Protein AF-A0A378B0C1-F1 (afdb_monomer_lite)

pLDDT: mean 80.93, std 10.0, range [40.75, 91.5]

Secondary structure (DSSP, 8-state):
----------TTEEEEEBPTTEEE-TTSEEEE-TTS-EEE-BS-TT-EEEEEESS-EEETTS-TTSSEEEEE-SS----EEPTTSPPPGGGTTS--EEEETTEEESS-TTTTSPB-S-S-----

Foldseek 3Di:
DDDDDDDDDDLQKDWFWAAALAWAAAFWWWWAAPVRHTHGFALALRTHTDAGFRHTDDRNVHHTRPIITIGGDDDADDAAEDPVAGDDPVCFQHWWFDHGRRYIGRDSVVSSTYINPHSGDDYD

Structure (mmCIF, N/CA/C/O backbone):
data_AF-A0A378B0C1-F1
#
_entry.id   AF-A0A378B0C1-F1
#
loop_
_atom_site.group_PDB
_atom_site.id
_atom_site.type_symbol
_atom_site.label_atom_id
_atom_site.label_alt_id
_atom_site.label_comp_id
_atom_site.label_asym_id
_atom_site.label_entity_id
_atom_site.label_seq_id
_atom_site.pdbx_PDB_ins_code
_atom_site.Cartn_x
_atom_site.Cartn_y
_atom_site.Cartn_z
_atom_site.occupancy
_atom_site.B_iso_or_equiv
_atom_site.auth_seq_id
_atom_site.auth_comp_id
_atom_site.auth_asym_id
_atom_site.auth_atom_id
_atom_site.pdbx_PDB_model_num
ATOM 1 N N . MET A 1 1 ? -0.560 -40.071 -11.393 1.00 58.81 1 MET A N 1
ATOM 2 C CA . MET A 1 1 ? -0.330 -38.850 -10.592 1.00 58.81 1 MET A CA 1
ATOM 3 C C . MET A 1 1 ? 1.131 -38.885 -10.201 1.00 58.81 1 MET A C 1
ATOM 5 O O . MET A 1 1 ? 1.524 -39.848 -9.561 1.00 58.81 1 MET A O 1
ATOM 9 N N . SER A 1 2 ? 1.933 -37.945 -10.690 1.00 72.25 2 SER A N 1
ATOM 10 C CA . SER A 1 2 ? 3.372 -37.901 -10.404 1.00 72.25 2 SER A CA 1
ATOM 11 C C . SER A 1 2 ? 3.623 -36.859 -9.325 1.00 72.25 2 SER A C 1
ATOM 13 O O . SER A 1 2 ? 2.992 -35.798 -9.359 1.00 72.25 2 SER A O 1
ATOM 15 N N . ASP A 1 3 ? 4.513 -37.154 -8.379 1.00 73.50 3 ASP A N 1
ATOM 16 C CA . ASP A 1 3 ? 4.859 -36.217 -7.314 1.00 73.50 3 ASP A CA 1
ATOM 17 C C . ASP A 1 3 ? 5.365 -34.894 -7.894 1.00 73.50 3 ASP A C 1
ATOM 19 O O . ASP A 1 3 ? 6.296 -34.844 -8.700 1.00 73.50 3 ASP A O 1
ATOM 23 N N . ARG A 1 4 ? 4.724 -33.801 -7.476 1.00 81.31 4 ARG A N 1
ATOM 24 C CA . ARG A 1 4 ? 5.117 -32.438 -7.823 1.00 81.31 4 ARG A CA 1
ATOM 25 C C . ARG A 1 4 ? 5.762 -31.807 -6.601 1.00 81.31 4 ARG A C 1
ATOM 27 O O . ARG A 1 4 ? 5.067 -31.394 -5.673 1.00 81.31 4 ARG A O 1
ATOM 34 N N . ASN A 1 5 ? 7.082 -31.652 -6.637 1.00 79.81 5 ASN A N 1
ATOM 35 C CA . ASN A 1 5 ? 7.771 -30.810 -5.669 1.00 79.81 5 ASN A CA 1
ATOM 36 C C . ASN A 1 5 ? 7.285 -29.360 -5.838 1.00 79.81 5 ASN A C 1
ATOM 38 O O . ASN A 1 5 ? 7.505 -28.739 -6.880 1.00 79.81 5 ASN A O 1
ATOM 42 N N . THR A 1 6 ? 6.566 -28.840 -4.843 1.00 80.69 6 THR A N 1
ATOM 43 C CA . THR A 1 6 ? 6.062 -27.464 -4.860 1.00 80.69 6 THR A CA 1
ATOM 44 C C . THR A 1 6 ? 7.057 -26.577 -4.115 1.00 80.69 6 THR A C 1
ATOM 46 O O . THR A 1 6 ? 7.174 -26.699 -2.895 1.00 80.69 6 THR A O 1
ATOM 49 N N . PRO A 1 7 ? 7.788 -25.689 -4.815 1.00 81.19 7 PRO A N 1
ATOM 50 C CA . PRO A 1 7 ? 8.784 -24.844 -4.176 1.00 81.19 7 PRO A CA 1
ATOM 51 C C . PRO A 1 7 ? 8.107 -23.855 -3.227 1.00 81.19 7 PRO A C 1
ATOM 53 O O . PRO A 1 7 ? 7.093 -23.239 -3.564 1.00 81.19 7 PRO A O 1
ATOM 56 N N . TRP A 1 8 ? 8.695 -23.676 -2.049 1.00 77.69 8 TRP A N 1
ATOM 57 C CA . TRP A 1 8 ? 8.254 -22.708 -1.051 1.00 77.69 8 TRP A CA 1
ATOM 58 C C . TRP A 1 8 ? 9.299 -21.598 -0.894 1.00 77.69 8 TRP A C 1
ATOM 60 O O . TRP A 1 8 ? 10.487 -21.791 -1.142 1.00 77.69 8 TRP A O 1
ATOM 70 N N . ARG A 1 9 ? 8.846 -20.404 -0.510 1.00 75.50 9 ARG A N 1
ATOM 71 C CA . ARG A 1 9 ? 9.696 -19.262 -0.152 1.00 75.50 9 ARG A CA 1
ATOM 72 C C . ARG A 1 9 ? 9.143 -18.622 1.111 1.00 75.50 9 ARG A C 1
ATOM 74 O O . ARG A 1 9 ? 7.929 -18.623 1.319 1.00 75.50 9 ARG A O 1
ATOM 81 N N . ASN A 1 10 ? 10.025 -18.047 1.925 1.00 74.12 10 ASN A N 1
ATOM 82 C CA . ASN A 1 10 ? 9.602 -17.237 3.061 1.00 74.12 10 ASN A CA 1
ATOM 83 C C . ASN A 1 10 ? 8.844 -16.011 2.534 1.00 74.12 10 ASN A C 1
ATOM 85 O O . ASN A 1 10 ? 9.433 -15.109 1.951 1.00 74.12 10 ASN A O 1
ATOM 89 N N . GLY A 1 11 ? 7.524 -15.991 2.722 1.00 76.62 11 GLY A N 1
ATOM 90 C CA . GLY A 1 11 ? 6.636 -14.929 2.236 1.00 76.62 11 GLY A CA 1
ATOM 91 C C . GLY A 1 11 ? 6.674 -13.642 3.062 1.00 76.62 11 GLY A C 1
ATOM 92 O O . GLY A 1 11 ? 5.737 -12.849 2.968 1.00 76.62 11 GLY A O 1
ATOM 93 N N . GLU A 1 12 ? 7.700 -13.458 3.900 1.00 82.69 12 GLU A N 1
ATOM 94 C CA . GLU A 1 12 ? 7.863 -12.250 4.711 1.00 82.69 12 GLU A CA 1
ATOM 95 C C . GLU A 1 12 ? 8.200 -11.046 3.835 1.00 82.69 12 GLU A C 1
ATOM 97 O O . GLU A 1 12 ? 7.620 -9.991 4.052 1.00 82.69 12 GLU A O 1
ATOM 102 N N . LEU A 1 13 ? 9.075 -11.206 2.840 1.00 86.88 13 LEU A N 1
ATOM 103 C CA . LEU A 1 13 ? 9.455 -10.152 1.905 1.00 86.88 13 LEU A CA 1
ATOM 104 C C . LEU A 1 13 ? 9.144 -10.630 0.488 1.00 86.88 13 LEU A C 1
ATOM 106 O O . LEU A 1 13 ? 9.671 -11.647 0.037 1.00 86.88 13 LEU A O 1
ATOM 110 N N . VAL A 1 14 ? 8.238 -9.936 -0.195 1.00 87.81 14 VAL A N 1
ATOM 111 C CA . VAL A 1 14 ? 7.782 -10.321 -1.533 1.00 87.81 14 VAL A CA 1
ATOM 112 C C . VAL A 1 14 ? 7.892 -9.124 -2.462 1.00 87.81 14 VAL A C 1
ATOM 114 O O . VAL A 1 14 ? 7.328 -8.070 -2.178 1.00 87.81 14 VAL A O 1
ATOM 117 N N . ALA A 1 15 ? 8.595 -9.307 -3.579 1.00 88.69 15 ALA A N 1
ATOM 118 C CA . ALA A 1 15 ? 8.644 -8.322 -4.648 1.00 88.69 15 ALA A CA 1
ATOM 119 C C . ALA A 1 15 ? 7.284 -8.262 -5.358 1.00 88.69 15 ALA A C 1
ATOM 121 O O . ALA A 1 15 ? 6.780 -9.285 -5.830 1.00 88.69 15 ALA A O 1
ATOM 122 N N . ALA A 1 16 ? 6.694 -7.073 -5.418 1.00 87.44 16 ALA A N 1
ATOM 123 C CA . ALA A 1 16 ? 5.457 -6.804 -6.136 1.00 87.44 16 ALA A CA 1
ATOM 124 C C . ALA A 1 16 ? 5.736 -5.834 -7.300 1.00 87.44 16 ALA A C 1
ATOM 126 O O . ALA A 1 16 ? 6.393 -4.814 -7.083 1.00 87.44 16 ALA A O 1
ATOM 127 N N . PRO A 1 17 ? 5.270 -6.125 -8.528 1.00 91.50 17 PRO A N 1
ATOM 128 C CA . PRO A 1 17 ? 5.466 -5.239 -9.673 1.00 91.50 17 PRO A CA 1
ATOM 129 C C . PRO A 1 17 ? 4.662 -3.949 -9.490 1.00 91.50 17 PRO A C 1
ATOM 131 O O . PRO A 1 17 ? 3.473 -4.003 -9.186 1.00 91.50 17 PRO A O 1
ATOM 134 N N . VAL A 1 18 ? 5.293 -2.792 -9.669 1.00 88.81 18 VAL A N 1
ATOM 135 C CA . VAL A 1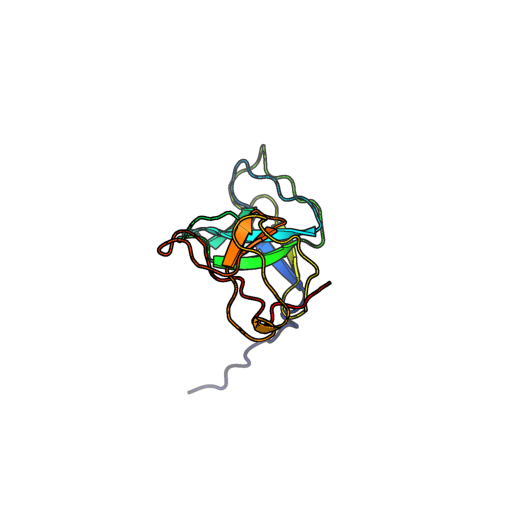 18 ? 4.683 -1.471 -9.447 1.00 88.81 18 VAL A CA 1
ATOM 136 C C . VAL A 1 18 ? 3.849 -1.053 -10.662 1.00 88.81 18 VAL A C 1
ATOM 138 O O . VAL A 1 18 ? 4.213 -1.332 -11.806 1.00 88.81 18 VAL A O 1
ATOM 141 N N . ALA A 1 19 ? 2.703 -0.404 -10.445 1.00 88.56 19 ALA A N 1
ATOM 142 C CA . ALA A 1 19 ? 1.866 0.094 -11.539 1.00 88.56 19 ALA A CA 1
ATOM 143 C C . ALA A 1 19 ? 2.583 1.188 -12.360 1.00 88.56 19 ALA A C 1
ATOM 145 O O . ALA A 1 19 ? 3.514 1.836 -11.878 1.00 88.56 19 ALA A O 1
ATOM 146 N N . ALA A 1 20 ? 2.165 1.394 -13.611 1.00 87.12 20 ALA A N 1
ATOM 147 C CA . ALA A 1 20 ? 2.713 2.462 -14.453 1.00 87.12 20 ALA A CA 1
ATOM 148 C C . ALA A 1 20 ? 2.458 3.836 -13.828 1.00 87.12 20 ALA A C 1
ATOM 150 O O . ALA A 1 20 ? 1.396 4.046 -13.244 1.00 87.12 20 ALA A O 1
ATOM 151 N N . ALA A 1 21 ? 3.398 4.764 -13.992 1.00 86.25 21 ALA A N 1
ATOM 152 C CA . ALA A 1 21 ? 3.288 6.132 -13.490 1.00 86.25 21 ALA A CA 1
ATOM 153 C C . ALA A 1 21 ? 2.989 6.231 -11.979 1.00 86.25 21 ALA A C 1
ATOM 155 O O . ALA A 1 21 ? 2.312 7.156 -11.530 1.00 86.25 21 ALA A O 1
ATOM 156 N N . THR A 1 22 ? 3.476 5.273 -11.182 1.00 86.50 22 THR A N 1
ATOM 157 C CA . THR A 1 22 ? 3.269 5.269 -9.728 1.00 86.50 22 THR A CA 1
ATOM 158 C C . THR A 1 22 ? 4.575 5.249 -8.960 1.00 86.50 22 THR A C 1
ATOM 160 O O . THR A 1 22 ? 5.594 4.742 -9.426 1.00 86.50 22 THR A O 1
ATOM 163 N N . MET A 1 23 ? 4.521 5.815 -7.760 1.00 88.62 23 MET A N 1
ATOM 164 C CA . MET A 1 23 ? 5.645 5.894 -6.847 1.00 88.62 23 MET A CA 1
ATOM 165 C C . MET A 1 23 ? 5.220 5.387 -5.478 1.00 88.62 23 MET A C 1
ATOM 167 O O . MET A 1 23 ? 4.114 5.673 -5.013 1.00 88.62 23 MET A O 1
ATOM 171 N N . ILE A 1 24 ? 6.095 4.614 -4.845 1.00 88.38 24 ILE A N 1
ATOM 172 C CA . ILE A 1 24 ? 5.865 4.019 -3.536 1.00 88.38 24 ILE A CA 1
ATOM 173 C C . ILE A 1 24 ? 7.054 4.376 -2.657 1.00 88.38 24 ILE A C 1
ATOM 175 O O . ILE A 1 24 ? 8.185 3.972 -2.911 1.00 88.38 24 ILE A O 1
ATOM 179 N N . TYR A 1 25 ? 6.788 5.134 -1.602 1.00 87.88 25 TYR A N 1
ATOM 180 C CA . TYR A 1 25 ? 7.791 5.464 -0.600 1.00 87.88 25 TYR A CA 1
ATOM 181 C C . TYR A 1 25 ? 7.984 4.305 0.377 1.00 87.88 25 TYR A C 1
ATOM 183 O O . TYR A 1 25 ? 7.033 3.578 0.666 1.00 87.88 25 TYR A O 1
ATOM 191 N N . GLY A 1 26 ? 9.193 4.148 0.918 1.00 87.25 26 GLY A N 1
ATOM 192 C CA . GLY A 1 26 ? 9.468 3.170 1.972 1.00 87.25 26 GLY A CA 1
ATOM 193 C C . GLY A 1 26 ? 8.671 3.477 3.244 1.00 87.25 26 GLY A C 1
ATOM 194 O O . GLY A 1 26 ? 8.528 4.634 3.632 1.00 87.25 26 GLY A O 1
ATOM 195 N N . GLY A 1 27 ? 8.127 2.445 3.885 1.00 83.25 27 GLY A N 1
ATOM 196 C CA . GLY A 1 27 ? 7.297 2.563 5.086 1.00 83.25 27 GLY A CA 1
ATOM 197 C C . GLY A 1 27 ? 5.814 2.845 4.822 1.00 83.25 27 GLY A C 1
ATOM 198 O O . GLY A 1 27 ? 5.033 2.878 5.773 1.00 83.25 27 GLY A O 1
ATOM 199 N N . HIS A 1 28 ? 5.398 2.992 3.561 1.00 88.00 28 HIS A N 1
ATOM 200 C CA . HIS A 1 28 ? 3.992 3.160 3.196 1.00 88.00 28 HIS A CA 1
ATOM 201 C C . HIS A 1 28 ? 3.306 1.812 2.963 1.00 88.00 28 HIS A C 1
ATOM 203 O O . HIS A 1 28 ? 3.903 0.835 2.510 1.00 88.00 28 HIS A O 1
ATOM 209 N N . MET A 1 29 ? 2.009 1.750 3.248 1.00 88.69 29 MET A N 1
ATOM 210 C CA . MET A 1 29 ? 1.199 0.594 2.886 1.00 88.69 29 MET A CA 1
ATOM 211 C C . MET A 1 29 ? 1.053 0.484 1.368 1.00 88.69 29 MET A C 1
ATOM 213 O O . MET A 1 29 ? 0.809 1.469 0.670 1.00 88.69 29 MET A O 1
ATOM 217 N N . VAL A 1 30 ? 1.137 -0.749 0.880 1.00 89.50 30 VAL A N 1
ATOM 218 C CA . VAL A 1 30 ? 1.015 -1.117 -0.528 1.00 89.50 30 VAL A CA 1
ATOM 219 C C . VAL A 1 30 ? -0.260 -1.928 -0.730 1.00 89.50 30 VAL A C 1
ATOM 221 O O . VAL A 1 30 ? -0.469 -2.977 -0.106 1.00 89.50 30 VAL A O 1
ATOM 224 N N . GLY A 1 31 ? -1.113 -1.436 -1.624 1.00 88.81 31 GLY A N 1
ATOM 225 C CA . GLY A 1 31 ? -2.263 -2.149 -2.162 1.00 88.81 31 GLY A CA 1
ATOM 226 C C . GLY A 1 31 ? -1.938 -2.775 -3.516 1.00 88.81 31 GLY A C 1
ATOM 227 O O . GLY A 1 31 ? -1.088 -2.284 -4.251 1.00 88.81 31 GLY A O 1
ATOM 228 N N . LEU A 1 32 ? -2.624 -3.859 -3.859 1.00 89.94 32 LEU A N 1
ATOM 229 C CA . LEU A 1 32 ? -2.662 -4.401 -5.212 1.00 89.94 32 LEU A CA 1
ATOM 230 C C . LEU A 1 32 ? -3.954 -3.950 -5.885 1.00 89.94 32 LEU A C 1
ATOM 232 O O . LEU A 1 32 ? -5.035 -4.087 -5.303 1.00 89.94 32 LEU A O 1
ATOM 236 N N . ASN A 1 33 ? -3.835 -3.416 -7.097 1.00 88.12 33 ASN A N 1
ATOM 237 C CA . ASN A 1 33 ? -4.981 -3.090 -7.939 1.00 88.12 33 ASN A CA 1
ATOM 238 C C . ASN A 1 33 ? -5.592 -4.355 -8.579 1.00 88.12 33 ASN A C 1
ATOM 240 O O . ASN A 1 33 ? -5.080 -5.463 -8.412 1.00 88.12 33 ASN A O 1
ATOM 244 N N . ALA A 1 34 ? -6.681 -4.193 -9.338 1.00 85.12 34 ALA A N 1
ATOM 245 C CA . ALA A 1 34 ? -7.362 -5.303 -10.016 1.00 85.12 34 ALA A CA 1
ATOM 246 C C . ALA A 1 34 ? -6.461 -6.073 -11.004 1.00 85.12 34 ALA A C 1
ATOM 248 O O . ALA A 1 34 ? -6.683 -7.256 -11.243 1.00 85.12 34 ALA A O 1
ATOM 249 N N . SER A 1 35 ? -5.425 -5.421 -11.534 1.00 84.62 35 SER A N 1
ATOM 250 C CA . SER A 1 35 ? -4.424 -6.028 -12.418 1.00 84.62 35 SER A CA 1
ATOM 251 C C . SER A 1 35 ? -3.276 -6.709 -11.661 1.00 84.62 35 SER A C 1
ATOM 253 O O . SER A 1 35 ? -2.345 -7.201 -12.290 1.00 84.62 35 SER A O 1
ATOM 255 N N . GLY A 1 36 ? -3.304 -6.728 -10.323 1.00 84.31 36 GLY A N 1
ATOM 256 C CA . GLY A 1 36 ? -2.252 -7.320 -9.494 1.00 84.31 36 GLY A CA 1
ATOM 257 C C . GLY A 1 36 ? -0.982 -6.473 -9.375 1.00 84.31 36 GLY A C 1
ATOM 258 O O . GLY A 1 36 ? 0.059 -7.004 -8.994 1.00 84.31 36 GLY A O 1
ATOM 259 N N . MET A 1 37 ? -1.054 -5.175 -9.681 1.00 88.88 37 MET A N 1
ATOM 260 C CA . MET A 1 37 ? 0.082 -4.253 -9.604 1.00 88.88 37 MET A CA 1
ATOM 261 C C . MET A 1 37 ? 0.073 -3.480 -8.287 1.00 88.88 37 MET A C 1
ATOM 263 O O . MET A 1 37 ? -0.986 -3.074 -7.800 1.00 88.88 37 MET A O 1
ATOM 267 N N . ALA A 1 38 ? 1.261 -3.262 -7.730 1.00 88.19 38 ALA A N 1
ATOM 268 C CA . ALA A 1 38 ? 1.487 -2.503 -6.515 1.00 88.19 38 ALA A CA 1
ATOM 269 C C . ALA A 1 38 ? 1.214 -1.014 -6.741 1.00 88.19 38 ALA A C 1
ATOM 271 O O . ALA A 1 38 ? 1.762 -0.389 -7.649 1.00 88.19 38 ALA A O 1
ATOM 272 N N . VAL A 1 39 ? 0.368 -0.467 -5.878 1.00 90.12 39 VAL A N 1
ATOM 273 C CA . VAL A 1 39 ? 0.013 0.946 -5.781 1.00 90.12 39 VAL A CA 1
ATOM 274 C C . VAL A 1 39 ? 0.069 1.366 -4.310 1.00 90.12 39 VAL A C 1
ATOM 276 O O . VAL A 1 39 ? -0.101 0.516 -3.426 1.00 90.12 39 VAL A O 1
ATOM 279 N N . PRO A 1 40 ? 0.292 2.653 -4.001 1.00 88.88 40 PRO A N 1
ATOM 280 C CA . PRO A 1 40 ? 0.124 3.139 -2.637 1.00 88.88 40 PRO A CA 1
ATOM 281 C C . PRO A 1 40 ? -1.295 2.829 -2.145 1.00 88.88 40 PRO A C 1
ATOM 283 O O . PRO A 1 40 ? -2.273 2.946 -2.887 1.00 88.88 40 PRO A O 1
ATOM 286 N N . ALA A 1 41 ? -1.412 2.369 -0.901 1.00 85.69 41 ALA A N 1
ATOM 287 C CA . ALA A 1 41 ? -2.708 2.030 -0.338 1.00 85.69 41 ALA A CA 1
ATOM 288 C C . ALA A 1 41 ? -3.569 3.287 -0.152 1.00 85.69 41 ALA A C 1
ATOM 290 O O . ALA A 1 41 ? -3.085 4.317 0.308 1.00 85.69 41 ALA A O 1
ATOM 291 N N . ALA A 1 42 ? -4.855 3.169 -0.467 1.00 86.56 42 ALA A N 1
ATOM 292 C CA . ALA A 1 42 ? -5.839 4.235 -0.337 1.00 86.56 42 ALA A CA 1
ATOM 293 C C . ALA A 1 42 ? -7.180 3.662 0.143 1.00 86.56 42 ALA A C 1
ATOM 295 O O . ALA A 1 42 ? -7.396 2.445 0.102 1.00 86.56 42 ALA A O 1
ATOM 296 N N . ALA A 1 43 ? -8.100 4.537 0.559 1.00 83.12 43 ALA A N 1
ATOM 297 C CA . ALA A 1 43 ? -9.496 4.200 0.847 1.00 83.12 43 ALA A CA 1
ATOM 298 C C . ALA A 1 43 ? -10.276 3.863 -0.440 1.00 83.12 43 ALA A C 1
ATOM 300 O O . ALA A 1 43 ? -11.195 4.570 -0.847 1.00 83.12 43 ALA A O 1
ATOM 301 N N . THR A 1 44 ? -9.868 2.794 -1.117 1.00 82.88 44 THR A N 1
ATOM 302 C CA . THR A 1 44 ? -10.501 2.288 -2.332 1.00 82.88 44 THR A CA 1
ATOM 303 C C . THR A 1 44 ? -10.815 0.811 -2.152 1.00 82.88 44 THR A C 1
ATOM 305 O O . THR A 1 44 ? -9.912 -0.009 -1.998 1.00 82.88 44 THR A O 1
ATOM 308 N N . ALA A 1 45 ? -12.102 0.471 -2.211 1.00 80.06 45 ALA A N 1
ATOM 309 C CA . ALA A 1 45 ? -12.626 -0.875 -1.976 1.00 80.06 45 ALA A CA 1
ATOM 310 C C . ALA A 1 45 ? -11.982 -1.954 -2.863 1.00 80.06 45 ALA A C 1
ATOM 312 O O . ALA A 1 45 ? -11.795 -3.090 -2.435 1.00 80.06 45 ALA A O 1
ATOM 313 N N . SER A 1 46 ? -11.625 -1.586 -4.095 1.00 82.81 46 SER A N 1
ATOM 314 C CA . SER A 1 46 ? -11.016 -2.484 -5.080 1.00 82.81 46 SER A CA 1
ATOM 315 C C . SER A 1 46 ? -9.558 -2.838 -4.774 1.00 82.81 46 SER A C 1
ATOM 317 O O . SER A 1 46 ? -9.000 -3.716 -5.430 1.00 82.81 46 SER A O 1
ATOM 319 N N . LEU A 1 47 ? -8.913 -2.150 -3.824 1.00 85.31 47 LEU A N 1
ATOM 320 C CA . LEU A 1 47 ? -7.520 -2.404 -3.473 1.00 85.31 47 LEU A CA 1
ATOM 321 C C . LEU A 1 47 ? -7.410 -3.546 -2.472 1.00 85.31 47 LEU A C 1
ATOM 323 O O . LEU A 1 47 ? -8.015 -3.537 -1.403 1.00 85.31 47 LEU A O 1
ATOM 327 N N . THR A 1 48 ? -6.547 -4.508 -2.782 1.00 86.31 48 THR A N 1
ATOM 328 C CA . THR A 1 48 ? -6.191 -5.562 -1.833 1.00 86.31 48 THR A CA 1
ATOM 329 C C . THR A 1 48 ? -4.902 -5.194 -1.120 1.00 86.31 48 THR A C 1
ATOM 331 O O . THR A 1 48 ? -3.840 -5.166 -1.733 1.00 86.31 48 THR A O 1
ATOM 334 N N . ILE A 1 49 ? -4.963 -4.946 0.187 1.00 86.31 49 ILE A N 1
ATOM 335 C CA . ILE A 1 49 ? -3.774 -4.584 0.967 1.00 86.31 49 ILE A CA 1
ATOM 336 C C . ILE A 1 49 ? -2.810 -5.772 1.041 1.00 86.31 49 ILE A C 1
ATOM 338 O O . ILE A 1 49 ? -3.145 -6.848 1.551 1.00 86.31 49 ILE A O 1
ATOM 342 N N . PHE A 1 50 ? -1.603 -5.577 0.512 1.00 84.56 50 PHE A N 1
ATOM 343 C CA . PHE A 1 50 ? -0.594 -6.624 0.405 1.00 84.56 50 PHE A CA 1
ATOM 344 C C . PHE A 1 50 ? 0.384 -6.585 1.572 1.00 84.56 50 PHE A C 1
ATOM 346 O O . PHE A 1 50 ? 0.629 -7.631 2.184 1.00 84.56 50 PHE A O 1
ATOM 353 N N . GLY A 1 51 ? 0.865 -5.388 1.917 1.00 86.75 51 GLY A N 1
ATOM 354 C CA . GLY A 1 51 ? 1.716 -5.151 3.074 1.00 86.75 51 GLY A CA 1
ATOM 355 C C . GLY A 1 51 ? 2.257 -3.718 3.155 1.00 86.75 51 GLY A C 1
ATOM 356 O O . GLY A 1 51 ? 1.573 -2.794 2.730 1.00 86.75 51 GLY A O 1
ATOM 357 N N . VAL A 1 52 ? 3.470 -3.539 3.683 1.00 88.06 52 VAL A N 1
ATOM 358 C CA . VAL A 1 52 ? 4.181 -2.250 3.778 1.00 88.06 52 VAL A CA 1
ATOM 359 C C . VAL A 1 52 ? 5.489 -2.354 3.003 1.00 88.06 52 VAL A C 1
ATOM 361 O O . VAL A 1 52 ? 6.173 -3.374 3.106 1.00 88.06 52 VAL A O 1
ATOM 364 N N . SER A 1 53 ? 5.813 -1.339 2.209 1.00 89.94 53 SER A N 1
ATOM 365 C CA . SER A 1 53 ? 7.066 -1.254 1.454 1.00 89.94 53 SER A CA 1
ATOM 366 C C . SER A 1 53 ? 8.264 -1.115 2.396 1.00 89.94 53 SER A C 1
ATOM 368 O O . SER A 1 53 ? 8.242 -0.313 3.329 1.00 89.94 53 SER A O 1
ATO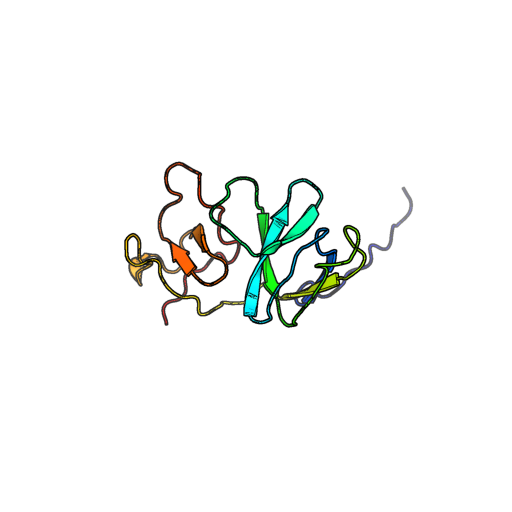M 370 N N . ASP A 1 54 ? 9.319 -1.889 2.150 1.00 86.94 54 ASP A N 1
ATOM 371 C CA . ASP A 1 54 ? 10.600 -1.757 2.869 1.00 86.94 54 ASP A CA 1
ATOM 372 C C . ASP A 1 54 ? 11.553 -0.789 2.148 1.00 86.94 54 ASP A C 1
ATOM 374 O O . ASP A 1 54 ? 12.517 -0.299 2.727 1.00 86.94 54 ASP A O 1
ATOM 378 N N . GLU A 1 55 ? 11.265 -0.490 0.880 1.00 88.12 55 GLU A N 1
ATOM 379 C CA . GLU A 1 55 ? 12.106 0.317 0.002 1.00 88.12 55 GLU A CA 1
ATOM 380 C C . GLU A 1 55 ? 11.309 1.397 -0.735 1.00 88.12 55 GLU A C 1
ATOM 382 O O . GLU A 1 55 ? 10.080 1.347 -0.834 1.00 88.12 55 GLU A O 1
ATOM 387 N N . TYR A 1 56 ? 12.040 2.384 -1.250 1.00 89.50 56 TYR A N 1
ATOM 388 C CA . TYR A 1 56 ? 11.520 3.368 -2.186 1.00 89.50 56 TYR A CA 1
ATOM 389 C C . TYR A 1 56 ? 11.550 2.786 -3.602 1.00 89.50 56 TYR A C 1
ATOM 391 O O . TYR A 1 56 ? 12.602 2.351 -4.067 1.00 89.50 56 TYR A O 1
ATOM 399 N N . ALA A 1 57 ? 10.410 2.812 -4.287 1.00 86.75 57 ALA A N 1
ATOM 400 C CA . ALA A 1 57 ? 10.284 2.385 -5.670 1.00 86.75 57 ALA A CA 1
ATOM 401 C C . ALA A 1 57 ? 9.625 3.485 -6.503 1.00 86.75 57 ALA A C 1
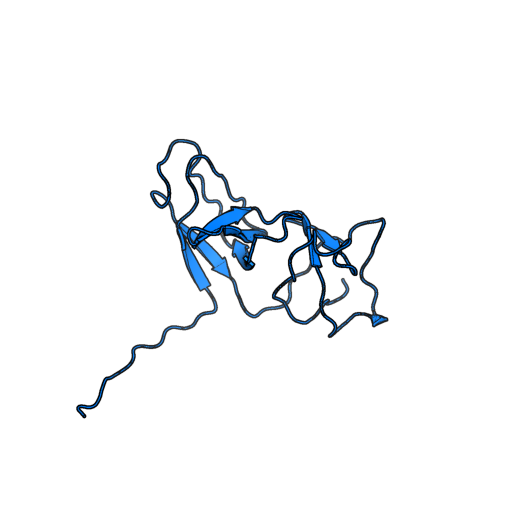ATOM 403 O O . ALA A 1 57 ? 8.502 3.914 -6.224 1.00 86.75 57 ALA A O 1
ATOM 404 N N . ASP A 1 58 ? 10.322 3.904 -7.553 1.00 88.69 58 ASP A N 1
ATOM 405 C CA . ASP A 1 58 ? 9.848 4.890 -8.513 1.00 88.69 58 ASP A CA 1
ATOM 406 C C . ASP A 1 58 ? 9.591 4.218 -9.864 1.00 88.69 58 ASP A C 1
ATOM 408 O O . ASP A 1 58 ? 10.480 3.607 -10.461 1.00 88.69 58 ASP A O 1
ATOM 412 N N . ASN A 1 59 ? 8.342 4.291 -10.317 1.00 85.69 59 ASN A N 1
ATOM 413 C CA . ASN A 1 59 ? 7.917 3.873 -11.645 1.00 85.69 59 ASN A CA 1
ATOM 414 C C . ASN A 1 59 ? 7.130 4.994 -12.348 1.00 85.69 59 ASN A C 1
ATOM 416 O O . ASN A 1 59 ? 6.264 4.725 -13.181 1.00 85.69 59 ASN A O 1
ATOM 420 N N . THR A 1 60 ? 7.397 6.259 -11.998 1.00 83.19 60 THR A N 1
ATOM 421 C CA . THR A 1 60 ? 6.687 7.432 -12.535 1.00 83.19 60 THR A CA 1
ATOM 422 C C . THR A 1 60 ? 6.838 7.581 -14.051 1.00 83.19 60 THR A C 1
ATOM 424 O O . THR A 1 60 ? 5.883 7.960 -14.724 1.00 83.19 60 THR A O 1
ATOM 427 N N . ALA A 1 61 ? 7.999 7.225 -14.603 1.00 84.06 61 ALA A N 1
ATOM 428 C CA . ALA A 1 61 ? 8.277 7.274 -16.041 1.00 84.06 61 ALA A CA 1
ATOM 429 C C . ALA A 1 61 ? 8.199 5.900 -16.742 1.00 84.06 61 ALA A C 1
ATOM 431 O O . ALA A 1 61 ? 8.466 5.804 -17.939 1.00 84.06 61 ALA A O 1
ATOM 432 N N . GLY A 1 62 ? 7.876 4.828 -16.010 1.00 82.50 62 GLY A N 1
ATOM 433 C CA . GLY A 1 62 ? 7.948 3.454 -16.506 1.00 82.50 62 GLY A CA 1
ATOM 434 C C . GLY A 1 62 ? 6.590 2.816 -16.801 1.00 82.50 62 GLY A C 1
ATOM 435 O O . GLY A 1 62 ? 5.542 3.214 -16.284 1.00 82.50 62 GLY A O 1
ATOM 436 N N . ALA A 1 63 ? 6.615 1.779 -17.640 1.00 85.94 63 ALA A N 1
ATOM 437 C CA . ALA A 1 63 ? 5.462 0.918 -17.879 1.00 85.94 63 ALA A CA 1
ATOM 438 C C . ALA A 1 63 ? 5.132 0.074 -16.636 1.00 85.94 63 ALA A C 1
ATOM 440 O O . ALA A 1 63 ? 5.939 -0.079 -15.716 1.00 85.94 63 ALA A O 1
ATOM 441 N N . ALA A 1 64 ? 3.932 -0.501 -16.597 1.00 84.25 64 ALA A N 1
ATOM 442 C CA . ALA A 1 64 ? 3.494 -1.295 -15.458 1.00 84.25 64 ALA A CA 1
ATOM 443 C C . ALA A 1 64 ? 4.404 -2.529 -15.300 1.00 84.25 64 ALA A C 1
ATOM 445 O O . ALA A 1 64 ? 4.525 -3.334 -16.218 1.00 84.25 64 ALA A O 1
ATOM 446 N N . GLY A 1 65 ? 5.039 -2.671 -14.134 1.00 82.69 65 GLY A N 1
ATOM 447 C CA . GLY A 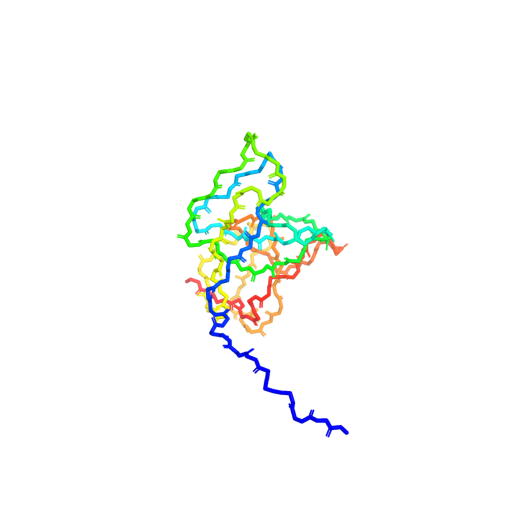1 65 ? 5.946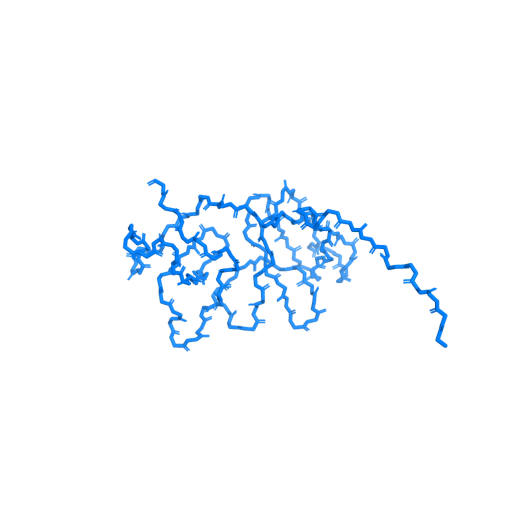 -3.776 -13.820 1.00 82.69 65 GLY A CA 1
ATOM 448 C C . GLY A 1 65 ? 7.388 -3.585 -14.286 1.00 82.69 65 GLY A C 1
ATOM 449 O O . GLY A 1 65 ? 8.165 -4.528 -14.176 1.00 82.69 65 GLY A O 1
ATOM 450 N N . ALA A 1 66 ? 7.761 -2.394 -14.769 1.00 85.50 66 ALA A N 1
ATOM 451 C CA . ALA A 1 66 ? 9.158 -2.075 -15.071 1.00 85.50 66 ALA A CA 1
ATOM 452 C C . ALA A 1 66 ? 10.032 -2.041 -13.801 1.00 85.50 66 ALA A C 1
ATOM 454 O O . ALA A 1 66 ? 11.176 -2.489 -13.831 1.00 85.50 66 ALA A O 1
ATOM 455 N N . THR A 1 67 ? 9.460 -1.592 -12.679 1.00 86.94 67 THR A N 1
ATOM 456 C CA . THR A 1 67 ? 10.079 -1.625 -11.345 1.00 86.94 67 THR A CA 1
ATOM 457 C C . THR A 1 67 ? 9.267 -2.530 -10.415 1.00 86.94 67 THR A C 1
ATOM 459 O O . THR A 1 67 ? 8.037 -2.605 -10.510 1.00 86.94 67 THR A O 1
ATOM 462 N N . SER A 1 68 ? 9.938 -3.211 -9.488 1.00 87.75 68 SER A N 1
ATOM 463 C CA . SER A 1 68 ? 9.305 -3.953 -8.393 1.00 87.75 68 SER A CA 1
ATOM 464 C C . SER A 1 68 ? 9.622 -3.312 -7.049 1.00 87.75 68 SER A C 1
ATOM 466 O O . SER A 1 68 ? 10.719 -2.794 -6.880 1.00 87.75 68 SER A O 1
ATOM 468 N N . VAL A 1 69 ? 8.691 -3.403 -6.101 1.00 89.69 69 VAL A N 1
ATOM 469 C CA . VAL A 1 69 ? 8.888 -2.979 -4.711 1.00 89.69 69 VAL A CA 1
ATOM 470 C C . VAL A 1 69 ? 8.869 -4.187 -3.778 1.00 89.69 69 VAL A C 1
ATOM 472 O O . VAL A 1 69 ? 7.998 -5.056 -3.881 1.00 89.69 69 VAL A O 1
ATOM 475 N N . MET A 1 70 ? 9.810 -4.251 -2.845 1.00 90.81 70 MET A N 1
ATOM 476 C CA . MET A 1 70 ? 9.842 -5.238 -1.776 1.00 90.81 70 MET A CA 1
ATOM 477 C C . MET A 1 70 ? 8.826 -4.876 -0.697 1.00 90.81 70 MET A C 1
ATOM 479 O O . MET A 1 70 ? 8.941 -3.869 0.003 1.00 90.81 70 MET A O 1
ATOM 483 N N . VAL A 1 71 ? 7.808 -5.726 -0.562 1.00 89.06 71 VAL A N 1
ATOM 484 C CA . VAL A 1 71 ? 6.723 -5.553 0.403 1.00 89.06 71 VAL A CA 1
ATOM 485 C C . VAL A 1 71 ? 6.859 -6.565 1.527 1.00 89.06 71 VAL A C 1
ATOM 487 O O . VAL A 1 71 ? 6.894 -7.778 1.293 1.00 89.06 71 VAL A O 1
ATOM 490 N N . ARG A 1 72 ? 6.870 -6.065 2.765 1.00 88.62 72 ARG A N 1
ATOM 491 C CA . ARG A 1 72 ? 6.923 -6.883 3.972 1.00 88.62 72 ARG A CA 1
ATOM 492 C C . ARG A 1 72 ? 5.528 -7.264 4.469 1.00 88.62 72 ARG A C 1
ATOM 494 O O . ARG A 1 72 ? 4.625 -6.429 4.589 1.00 88.62 72 ARG A O 1
ATOM 501 N N . ARG A 1 73 ? 5.344 -8.544 4.800 1.00 85.81 73 ARG A N 1
ATOM 502 C CA . ARG A 1 73 ? 4.063 -9.159 5.190 1.00 85.81 73 ARG A CA 1
ATOM 503 C C . ARG A 1 73 ? 4.192 -9.935 6.507 1.00 85.81 73 ARG A C 1
ATOM 505 O O . ARG A 1 73 ? 5.271 -10.376 6.879 1.00 85.81 73 ARG A O 1
ATOM 512 N N . GLY A 1 74 ? 3.078 -10.091 7.230 1.00 76.25 74 GLY A N 1
ATOM 513 C CA . GLY A 1 74 ? 2.999 -10.962 8.418 1.00 76.25 74 GLY A CA 1
ATOM 514 C C . GLY A 1 74 ? 3.598 -10.444 9.739 1.00 76.25 74 GLY A C 1
ATOM 515 O O . GLY A 1 74 ? 3.834 -11.241 10.639 1.00 76.25 74 GLY A O 1
ATOM 516 N N . LYS A 1 75 ? 3.843 -9.142 9.890 1.00 77.88 75 LYS A N 1
ATOM 517 C CA . LYS A 1 75 ? 4.260 -8.481 11.146 1.00 77.88 75 LYS A CA 1
ATOM 518 C C . LYS A 1 75 ? 3.097 -7.698 11.781 1.00 77.88 75 LYS A C 1
ATOM 520 O O . LYS A 1 75 ? 1.934 -7.891 11.435 1.00 77.88 75 LYS A O 1
ATOM 525 N N . ALA A 1 76 ? 3.399 -6.829 12.734 1.00 73.81 76 ALA A N 1
ATOM 526 C CA . ALA A 1 76 ? 2.493 -5.787 13.193 1.00 73.81 76 ALA A CA 1
ATOM 527 C C . ALA A 1 76 ? 3.169 -4.442 12.927 1.00 73.81 76 ALA A C 1
ATOM 529 O O . ALA A 1 76 ? 4.360 -4.295 13.202 1.00 73.81 76 ALA A O 1
ATOM 530 N N . TRP A 1 77 ? 2.418 -3.486 12.388 1.00 75.56 77 TRP A N 1
ATOM 531 C CA . TRP A 1 77 ? 2.927 -2.173 12.011 1.00 75.56 77 TRP A CA 1
ATOM 532 C C . TRP A 1 77 ? 2.298 -1.106 12.883 1.00 75.56 77 TRP A C 1
ATOM 534 O O . TRP A 1 77 ? 1.124 -1.183 13.245 1.00 75.56 77 TRP A O 1
ATOM 544 N N . LYS A 1 78 ? 3.106 -0.103 13.200 1.00 77.44 78 LYS A N 1
ATOM 545 C CA . LYS A 1 78 ? 2.690 1.100 13.900 1.00 77.44 78 LYS A CA 1
ATOM 546 C C . LYS A 1 78 ? 2.299 2.136 12.845 1.00 77.44 78 LYS A C 1
ATOM 548 O O . LYS A 1 78 ? 3.167 2.748 12.237 1.00 77.44 78 LYS A O 1
ATOM 553 N N . LEU A 1 79 ? 0.996 2.273 12.612 1.00 80.88 79 LEU A N 1
ATOM 554 C CA . LEU A 1 79 ? 0.404 3.207 11.648 1.00 80.88 79 LEU A CA 1
ATOM 555 C C . LEU A 1 79 ? -0.374 4.301 12.385 1.00 80.88 79 LEU A C 1
ATOM 557 O O . LEU A 1 79 ? -0.793 4.108 13.528 1.00 80.88 79 LEU A O 1
ATOM 561 N N . ALA A 1 80 ? -0.555 5.453 11.742 1.00 83.50 80 ALA A N 1
ATOM 562 C CA . ALA A 1 80 ? -1.328 6.548 12.313 1.00 83.50 80 ALA A CA 1
ATOM 563 C C . ALA A 1 80 ? -2.830 6.213 12.317 1.00 83.50 80 ALA A C 1
ATOM 565 O O . ALA A 1 80 ? -3.326 5.480 11.464 1.00 83.50 80 ALA A O 1
ATOM 566 N N . ASN A 1 81 ? -3.572 6.755 13.278 1.00 82.75 81 ASN A N 1
ATOM 567 C CA . ASN A 1 81 ? -5.022 6.582 13.342 1.00 82.75 81 ASN A CA 1
ATOM 568 C C . ASN A 1 81 ? -5.727 7.729 12.617 1.00 82.75 81 ASN A C 1
ATOM 570 O O . ASN A 1 81 ? -5.360 8.892 12.783 1.00 82.75 81 ASN A O 1
ATOM 574 N N . PHE A 1 82 ? -6.776 7.407 11.863 1.00 82.44 82 PHE A N 1
ATOM 575 C CA . PHE A 1 82 ? -7.668 8.411 11.300 1.00 82.44 82 PHE A CA 1
ATOM 576 C C . PHE A 1 82 ? -8.424 9.129 12.428 1.00 82.44 82 PHE A C 1
ATOM 578 O O . PHE A 1 82 ? -9.076 8.483 13.247 1.00 82.44 82 PHE A O 1
ATOM 585 N N . SER A 1 83 ? -8.350 10.460 12.480 1.00 78.56 83 SER A N 1
ATOM 586 C CA . SER A 1 83 ? -8.880 11.262 13.596 1.00 78.56 83 SER A CA 1
ATOM 587 C C . SER A 1 83 ? -10.386 11.092 13.814 1.00 78.56 83 SER A C 1
ATOM 589 O O . SER A 1 83 ? -10.834 11.046 14.955 1.00 78.56 83 SER A O 1
ATOM 591 N N . GLY A 1 84 ? -11.161 10.948 12.735 1.00 78.88 84 GLY A N 1
ATOM 592 C CA . GLY A 1 84 ? -12.612 10.751 12.809 1.00 78.88 84 GLY A CA 1
ATOM 593 C C . GLY A 1 84 ? -13.054 9.321 13.135 1.00 78.88 84 GLY A C 1
ATOM 594 O O . GLY A 1 84 ? -14.237 9.095 13.358 1.00 78.88 84 GLY A O 1
ATOM 595 N N . ASP A 1 85 ? -12.138 8.348 13.128 1.00 80.06 85 ASP A N 1
ATOM 596 C CA . ASP A 1 85 ? -12.468 6.925 13.277 1.00 80.06 85 ASP A CA 1
ATOM 597 C C . ASP A 1 85 ? -11.268 6.134 13.815 1.00 80.06 85 ASP A C 1
ATOM 599 O O . ASP A 1 85 ? -10.756 5.191 13.196 1.00 80.06 85 ASP A O 1
ATOM 603 N N . ALA A 1 86 ? -10.767 6.607 14.955 1.00 81.69 86 ALA A N 1
ATOM 604 C CA . ALA A 1 86 ? -9.530 6.130 15.542 1.00 81.69 86 ALA A CA 1
ATOM 605 C C . ALA A 1 86 ? -9.671 4.699 16.065 1.00 81.69 86 ALA A C 1
ATOM 607 O O . ALA A 1 86 ? -10.662 4.336 16.708 1.00 81.69 86 ALA A O 1
ATOM 608 N N . VAL A 1 87 ? -8.634 3.892 15.848 1.00 79.19 87 VAL A N 1
ATOM 609 C CA . VAL A 1 87 ? -8.613 2.535 16.376 1.00 79.19 87 VAL A CA 1
ATOM 610 C C . VAL A 1 87 ? -8.127 2.538 17.823 1.00 79.19 87 VAL A C 1
ATOM 612 O O . VAL A 1 87 ? -7.044 3.036 18.138 1.00 79.19 87 VAL A O 1
ATOM 615 N N . THR A 1 88 ? -8.952 2.003 18.723 1.00 80.25 88 THR A N 1
ATOM 616 C CA . THR A 1 88 ? -8.700 1.994 20.170 1.00 80.25 88 THR A CA 1
ATOM 617 C C . THR A 1 88 ? -8.185 0.636 20.650 1.00 80.25 88 THR A C 1
ATOM 619 O O . THR A 1 88 ? -8.235 -0.360 19.931 1.00 80.25 88 THR A O 1
ATOM 622 N N . GLN A 1 89 ? -7.730 0.564 21.908 1.00 75.06 89 GLN A N 1
ATOM 623 C CA . GLN A 1 89 ? -7.278 -0.689 22.530 1.00 75.06 89 GLN A CA 1
ATOM 624 C C . GLN A 1 89 ? -8.343 -1.803 22.477 1.00 75.06 89 GLN A C 1
ATOM 626 O O . GLN A 1 89 ? -7.999 -2.977 22.383 1.00 75.06 89 GLN A O 1
ATOM 631 N N . ALA A 1 90 ? -9.629 -1.444 22.502 1.00 77.88 90 ALA A N 1
ATOM 632 C CA . ALA A 1 90 ? -10.739 -2.395 22.431 1.00 77.88 90 ALA A CA 1
ATOM 633 C C . ALA A 1 90 ? -10.913 -3.042 21.041 1.00 77.88 90 ALA A C 1
ATOM 635 O O . ALA A 1 90 ? -11.673 -4.000 20.886 1.00 77.88 90 ALA A O 1
ATOM 636 N N . GLU A 1 91 ? -10.242 -2.509 20.022 1.00 76.00 91 GLU A N 1
ATOM 637 C CA . GLU A 1 91 ? -10.253 -3.022 18.651 1.00 76.00 91 GLU A CA 1
ATOM 638 C C . GLU A 1 91 ? -9.000 -3.855 18.336 1.00 76.00 91 GLU A C 1
ATOM 640 O O . GLU A 1 91 ? -8.847 -4.374 17.229 1.00 76.00 91 GLU A O 1
ATOM 645 N N . VAL A 1 92 ? -8.099 -4.025 19.309 1.00 76.00 92 VAL A N 1
ATOM 646 C CA . VAL A 1 92 ? -6.931 -4.892 19.154 1.00 76.00 92 VAL A CA 1
ATOM 647 C C . VAL A 1 92 ? -7.392 -6.331 18.927 1.00 76.00 92 VAL A C 1
ATOM 649 O O . VAL A 1 92 ? -8.158 -6.883 19.712 1.00 76.00 92 VAL A O 1
ATOM 652 N N . GLY A 1 93 ? -6.940 -6.934 17.825 1.00 67.56 93 GLY A N 1
ATOM 653 C CA . GLY A 1 93 ? -7.374 -8.266 17.381 1.00 67.56 93 GLY A CA 1
ATOM 654 C C . GLY A 1 93 ? -8.665 -8.304 16.564 1.00 67.56 93 GLY A C 1
ATOM 655 O O . GLY A 1 93 ? -9.087 -9.387 16.161 1.00 67.56 93 GLY A O 1
ATOM 656 N N . LYS A 1 94 ? -9.269 -7.147 16.272 1.00 78.81 94 LYS A N 1
ATOM 657 C CA . LYS A 1 94 ? -10.374 -7.027 15.316 1.00 78.81 94 LYS A CA 1
ATOM 658 C C . LYS A 1 94 ? -9.873 -6.575 13.943 1.00 78.81 94 LYS A C 1
ATOM 660 O O . LYS A 1 94 ? -8.725 -6.163 13.770 1.00 78.81 94 LYS A O 1
ATOM 665 N N . THR A 1 95 ? -10.759 -6.680 12.955 1.00 78.50 95 THR A N 1
ATOM 666 C CA . THR A 1 95 ? -10.495 -6.231 11.584 1.00 78.50 95 THR A CA 1
ATOM 667 C C . THR A 1 95 ? -10.448 -4.708 11.534 1.00 78.50 95 THR A C 1
ATOM 669 O O . THR A 1 95 ? -11.367 -4.051 12.015 1.00 78.50 95 THR A O 1
ATOM 672 N N . CYS A 1 96 ? -9.406 -4.159 10.913 1.00 80.00 96 CYS A N 1
ATOM 673 C CA . CYS A 1 96 ? -9.277 -2.725 10.661 1.00 80.00 96 CYS A CA 1
ATOM 674 C C . CYS A 1 96 ? -9.238 -2.427 9.174 1.00 80.00 96 CYS A C 1
ATOM 676 O O . CYS A 1 96 ? -9.035 -3.321 8.352 1.00 80.00 96 CYS A O 1
ATOM 678 N N . TYR A 1 97 ? -9.413 -1.155 8.844 1.00 84.94 97 TYR A N 1
ATOM 679 C CA . TYR A 1 97 ? -9.524 -0.683 7.476 1.00 84.94 97 TYR A CA 1
ATOM 680 C C . TYR A 1 97 ? -8.460 0.366 7.177 1.00 84.94 97 TYR A C 1
ATOM 682 O O . TYR A 1 97 ? -7.995 1.070 8.073 1.00 84.94 97 TYR A O 1
ATOM 690 N N . VAL A 1 98 ? -8.058 0.467 5.916 1.00 85.31 98 VAL A N 1
ATOM 691 C CA . VAL A 1 98 ? -7.090 1.474 5.473 1.00 85.31 98 VAL A CA 1
ATOM 692 C C . VAL A 1 98 ? -7.819 2.764 5.124 1.00 85.31 98 VAL A C 1
ATOM 694 O O . VAL A 1 98 ? -8.746 2.758 4.314 1.00 85.31 98 VAL A O 1
ATOM 697 N N . ALA A 1 99 ? -7.402 3.867 5.740 1.00 85.00 99 ALA A N 1
ATOM 698 C CA . ALA A 1 99 ? -7.860 5.200 5.367 1.00 85.00 99 ALA A CA 1
ATOM 699 C C . ALA A 1 99 ? -6.923 5.825 4.323 1.00 85.00 99 ALA A C 1
ATOM 701 O O . ALA A 1 99 ? -7.394 6.371 3.330 1.00 85.00 99 ALA A O 1
ATOM 702 N N . ASP A 1 100 ? -5.614 5.685 4.516 1.00 84.50 100 ASP A N 1
ATOM 703 C CA . ASP A 1 100 ? -4.576 6.164 3.601 1.00 84.50 100 ASP A CA 1
ATOM 704 C C . ASP A 1 100 ? -3.299 5.332 3.786 1.00 84.50 100 ASP A C 1
ATOM 706 O O . ASP A 1 100 ? -3.196 4.562 4.736 1.00 84.50 100 ASP A O 1
ATOM 710 N N . SER A 1 101 ? -2.299 5.512 2.930 1.00 82.88 101 SER A N 1
ATOM 711 C CA . SER A 1 101 ? -1.028 4.781 2.907 1.00 82.88 101 SER A CA 1
ATOM 712 C C . SER A 1 101 ? -0.262 4.762 4.238 1.00 82.88 101 SER A C 1
ATOM 714 O O . SER A 1 101 ? 0.528 3.848 4.470 1.00 82.88 101 SER A O 1
ATOM 716 N N . ILE A 1 102 ? -0.533 5.712 5.138 1.00 84.81 102 ILE A N 1
ATOM 717 C CA . ILE A 1 102 ? 0.041 5.789 6.490 1.00 84.81 102 ILE A CA 1
ATOM 718 C C . ILE A 1 102 ? -1.005 5.745 7.616 1.00 84.81 102 ILE A C 1
ATOM 720 O O . ILE A 1 102 ? -0.622 5.727 8.789 1.00 84.81 102 ILE A O 1
ATOM 724 N N . THR A 1 103 ? -2.308 5.730 7.296 1.00 84.62 103 THR A N 1
ATOM 725 C CA . THR A 1 103 ? -3.385 5.789 8.299 1.00 84.62 103 THR A CA 1
ATOM 726 C C . THR A 1 103 ? -4.374 4.628 8.228 1.00 84.62 103 THR A C 1
ATOM 728 O O . THR A 1 103 ? -4.806 4.186 7.161 1.00 84.62 103 THR A O 1
ATOM 731 N N . VAL A 1 104 ? -4.793 4.163 9.403 1.00 85.12 104 VAL A N 1
ATOM 732 C CA . VAL A 1 104 ? -5.820 3.132 9.583 1.00 85.12 104 VAL A CA 1
ATOM 733 C C . VAL A 1 104 ? -7.057 3.696 10.272 1.00 85.12 104 VAL A C 1
ATOM 735 O O . VAL A 1 104 ? -6.988 4.668 11.026 1.00 85.12 104 VAL A O 1
ATOM 738 N N . ALA A 1 105 ? -8.197 3.068 10.012 1.00 84.62 105 ALA A N 1
ATOM 739 C CA . ALA A 1 105 ? -9.487 3.408 10.586 1.00 84.62 105 ALA A CA 1
ATOM 740 C C . ALA A 1 105 ? -10.220 2.166 11.102 1.00 84.62 105 ALA A C 1
ATOM 742 O O . ALA A 1 105 ? -9.970 1.035 10.668 1.00 84.62 105 ALA A O 1
ATOM 743 N N . LYS A 1 106 ? -11.148 2.388 12.034 1.00 82.00 106 LYS A N 1
ATOM 744 C CA . LYS A 1 106 ? -11.932 1.319 12.659 1.00 82.00 106 LYS A CA 1
ATOM 745 C C . LYS A 1 106 ? -13.064 0.802 11.765 1.00 82.00 106 LYS A C 1
ATOM 747 O O . LYS A 1 106 ? -13.353 -0.391 11.807 1.00 82.00 106 LYS A O 1
ATOM 752 N N . THR A 1 107 ? -13.695 1.644 10.950 1.00 82.62 107 THR A N 1
ATOM 753 C CA . THR A 1 107 ? -14.837 1.262 10.102 1.00 82.62 107 THR A CA 1
ATOM 754 C C . THR A 1 107 ? -14.501 1.277 8.615 1.00 82.62 107 THR A C 1
ATOM 756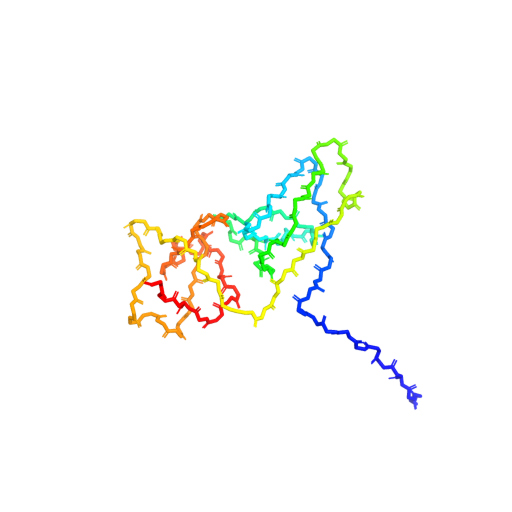 O O . THR A 1 107 ? -13.608 1.998 8.159 1.00 82.62 107 THR A O 1
ATOM 759 N N . SER A 1 108 ? -15.263 0.496 7.844 1.00 75.94 108 SER A N 1
ATOM 760 C CA . SER A 1 108 ? -15.112 0.366 6.392 1.00 75.94 108 SER A CA 1
ATOM 761 C C . SER A 1 108 ? -15.634 1.566 5.599 1.00 75.94 108 SER A C 1
ATOM 763 O O . SER A 1 108 ? -15.464 1.585 4.384 1.00 75.94 108 SER A O 1
ATOM 765 N N . ASN A 1 109 ? -16.274 2.548 6.250 1.00 80.06 109 ASN A N 1
ATOM 766 C CA . ASN A 1 109 ? -17.002 3.643 5.599 1.00 80.06 109 ASN A CA 1
ATOM 767 C C . ASN A 1 109 ? -17.898 3.142 4.445 1.00 80.06 109 ASN A C 1
ATOM 769 O O . ASN A 1 109 ? -17.643 3.434 3.279 1.00 80.06 109 ASN A O 1
ATOM 773 N N . THR A 1 110 ? -18.892 2.306 4.757 1.00 80.69 110 THR A N 1
ATOM 774 C CA . THR A 1 110 ? -19.802 1.712 3.754 1.00 80.69 110 THR A CA 1
ATOM 775 C C . THR A 1 110 ? -19.047 0.950 2.652 1.00 80.69 110 THR A C 1
ATOM 777 O O . THR A 1 110 ? -19.331 1.084 1.467 1.00 80.69 110 THR A O 1
ATOM 780 N N . ASN A 1 111 ? -18.055 0.144 3.047 1.00 75.69 111 ASN A N 1
ATOM 781 C CA . ASN A 1 111 ? -17.178 -0.633 2.156 1.00 75.69 111 ASN A CA 1
ATOM 782 C C . ASN A 1 111 ? -16.252 0.188 1.246 1.00 75.69 111 ASN A C 1
ATOM 784 O O . ASN A 1 111 ? -15.633 -0.389 0.360 1.00 75.69 111 ASN A O 1
ATOM 788 N N . ALA A 1 112 ? -16.096 1.496 1.462 1.00 79.06 112 ALA A N 1
ATOM 789 C CA . ALA A 1 112 ? -15.132 2.298 0.711 1.00 79.06 112 ALA A CA 1
ATOM 790 C C . ALA A 1 112 ? -13.674 1.984 1.092 1.00 79.06 112 ALA A C 1
ATOM 792 O O . ALA A 1 112 ? -12.777 2.083 0.256 1.00 79.06 112 ALA A O 1
ATOM 793 N N . ARG A 1 113 ? -13.422 1.601 2.349 1.00 79.75 113 ARG A N 1
ATOM 794 C CA . ARG A 1 113 ? -12.074 1.335 2.863 1.00 79.75 113 ARG A CA 1
ATOM 795 C C . ARG A 1 113 ? -11.747 -0.158 2.809 1.00 79.75 113 ARG A C 1
ATOM 797 O O . ARG A 1 113 ? -12.507 -0.957 3.363 1.00 79.75 113 ARG A O 1
ATOM 804 N N . PRO A 1 114 ? -10.615 -0.554 2.206 1.00 80.56 114 PRO A N 1
ATOM 805 C CA . PRO A 1 114 ? -10.227 -1.952 2.140 1.00 80.56 114 PRO A CA 1
ATOM 806 C C . PRO A 1 114 ? -9.738 -2.449 3.502 1.00 80.56 114 PRO A C 1
ATOM 808 O O . PRO A 1 114 ? -9.234 -1.686 4.331 1.00 80.56 114 PRO A O 1
ATOM 811 N N . VAL A 1 115 ? -9.874 -3.755 3.732 1.00 80.06 115 VAL A N 1
ATOM 812 C CA . VAL A 1 115 ? -9.413 -4.400 4.965 1.00 80.06 115 VAL A CA 1
ATOM 813 C C . VAL A 1 115 ? -7.888 -4.340 5.044 1.00 80.06 115 VAL A C 1
ATOM 815 O O . VAL A 1 115 ? -7.181 -4.829 4.159 1.00 80.06 115 VAL A O 1
ATOM 818 N N . ALA A 1 116 ? -7.370 -3.802 6.144 1.00 73.94 116 ALA A N 1
ATOM 819 C CA . ALA A 1 116 ? -5.965 -3.917 6.488 1.00 73.94 116 ALA A CA 1
ATOM 820 C C . ALA A 1 116 ? -5.674 -5.392 6.805 1.00 73.94 116 ALA A C 1
ATOM 822 O O . ALA A 1 116 ? -6.141 -5.946 7.799 1.00 73.94 116 ALA A O 1
ATOM 823 N N . ARG A 1 117 ? -4.900 -6.061 5.942 1.00 58.69 117 ARG A N 1
ATOM 824 C CA . ARG A 1 117 ? -4.620 -7.508 6.045 1.00 58.69 117 ARG A CA 1
ATOM 825 C C . ARG A 1 117 ? -3.813 -7.892 7.296 1.00 58.69 117 ARG A C 1
ATOM 827 O O . ARG A 1 117 ? -3.649 -9.075 7.602 1.00 58.69 117 ARG A O 1
ATOM 834 N N . TYR A 1 118 ? -3.335 -6.907 8.045 1.00 58.34 118 TYR A N 1
ATOM 835 C CA . TYR A 1 118 ? -2.757 -7.083 9.365 1.00 58.34 118 TYR A CA 1
ATOM 836 C C . TYR A 1 118 ? -3.889 -7.273 10.367 1.00 58.34 118 TYR A C 1
ATOM 838 O O . TYR A 1 118 ? -4.422 -6.313 10.909 1.00 58.34 118 TYR A O 1
ATOM 846 N N . ARG A 1 119 ? -4.261 -8.540 10.584 1.00 45.66 119 ARG A N 1
ATOM 847 C CA . ARG A 1 119 ? -5.360 -9.015 11.452 1.00 45.66 119 ARG A CA 1
ATOM 848 C C . ARG A 1 119 ? -5.328 -8.534 12.914 1.00 45.66 119 ARG A C 1
ATOM 850 O O . ARG A 1 119 ? -6.154 -8.962 13.708 1.00 45.66 119 ARG A O 1
ATOM 857 N N . TYR A 1 120 ? -4.399 -7.662 13.281 1.00 44.50 120 TYR A N 1
ATOM 858 C CA . TYR A 1 120 ? -4.277 -7.119 14.618 1.00 44.50 120 TYR A CA 1
ATOM 859 C C . TYR A 1 120 ? -4.025 -5.624 14.497 1.00 44.50 120 TYR A C 1
ATOM 861 O O . TYR A 1 120 ? -2.904 -5.205 14.201 1.00 44.50 120 TYR A O 1
ATOM 869 N N . CYS A 1 121 ? -5.052 -4.812 14.761 1.00 52.66 121 CYS A N 1
ATOM 870 C CA . CYS A 1 121 ? -4.768 -3.453 15.186 1.00 52.66 121 CYS A CA 1
ATOM 871 C C . CYS A 1 121 ? -3.904 -3.538 16.430 1.00 52.66 121 CYS A C 1
ATOM 873 O O . CYS A 1 121 ? -4.318 -4.156 17.406 1.00 52.66 121 CYS A O 1
ATOM 875 N N . ARG A 1 122 ? -2.706 -2.973 16.415 1.00 44.75 122 ARG A N 1
ATOM 876 C CA . ARG A 1 122 ? -1.906 -2.857 17.625 1.00 44.75 122 ARG A CA 1
ATOM 877 C C . ARG A 1 122 ? -1.731 -1.379 17.908 1.00 44.75 122 ARG A C 1
ATOM 879 O O . ARG A 1 122 ? -1.224 -0.644 17.066 1.00 44.75 122 ARG A O 1
ATOM 886 N N . ARG A 1 123 ? -2.181 -0.973 19.095 1.00 40.75 123 ARG A N 1
ATOM 887 C CA . ARG A 1 123 ? -1.963 0.362 19.643 1.00 40.75 123 ARG A CA 1
ATOM 888 C C . ARG A 1 123 ? -0.463 0.670 19.678 1.00 40.75 123 ARG A C 1
ATOM 890 O O . ARG A 1 123 ? 0.349 -0.203 19.993 1.00 40.75 123 ARG A O 1
ATOM 897 N N . VAL A 1 124 ? -0.147 1.923 19.376 1.00 46.25 124 VAL A N 1
ATOM 898 C CA . VAL A 1 124 ? 1.102 2.572 19.772 1.00 46.25 124 VAL A CA 1
ATOM 899 C C . VAL A 1 124 ? 1.046 2.958 21.237 1.00 46.25 124 VAL A C 1
ATOM 901 O O . VAL A 1 124 ? 0.068 3.646 21.615 1.00 46.25 124 VAL A O 1
#

Organism: Klebsiella pneumoniae subsp. ozaenae (NCBI:txid574)

Sequence (124 aa):
MSDRNTPWRNGELVAAPVAAATMIYGGHMVGLNASGMAVPAAATASLTIFGVSDEYADNTAGAAGATSVMVRRGKAWKLANFSGDAVTQAEVGKTCYVADSITVAKTSNTNARPVARYRYCRRV

Radius of gyration: 15.6 Å; chains: 1; bounding box: 32×50×40 Å